Protein AF-A0A1A9VIV4-F1 (afdb_monomer_lite)

Secondary structure (DSSP, 8-state):
-GGGT---HHHHHHHHHHHHHHHHHHHHHHHHHHHHS-HHHHSS---TTTTT---HHHHHHHHH--HHHHHHHHHHTT---HHHHHHIIIIIIITTTHHHHHHHHHHHHHHHHHHHHHHHHSS-HHHHHHHTS--THHHHHHHHHHHHHHHHHHHHHT--TTS--

Organism: Glossina austeni (NCBI:txid7395)

InterPro domains:
  IPR000092 Polyprenyl synthetase-like [PF00348] (1-89)
  IPR008949 Isoprenoid synthase domain superfamily [G3DSA:1.10.600.10] (1-119)
  IPR008949 Isoprenoid synthase domain superfamily [SSF48576] (2-116)
  IPR033749 Polyprenyl synthetase, conserved site [PS00444] (22-34)
  IPR039702 Farnesyl pyrophosphate synthase-like [PTHR11525] (1-115)

Sequence (165 aa):
MHVAGLKDAEVLRQTKMIAMKIGHFFQVQDDFFGCFSKQKVNGKLGTDIQDNKCSWLAVVCVQRANDKQKVAMLECYGETEPDKVARVKVEVYKTLGLPNTYADYEQESYNMIKTIVLYWFGPNPFFNKTKNCNNNNFKIFSNTSHNFSIALDKSEKNNWSFQMI

Radius of gyration: 20.24 Å; chains: 1; bounding box: 48×27×50 Å

Structure (mmCIF, N/CA/C/O backbone):
data_AF-A0A1A9VIV4-F1
#
_entry.id   AF-A0A1A9VIV4-F1
#
loop_
_atom_site.group_PDB
_atom_site.id
_atom_site.type_symbol
_atom_site.label_atom_id
_atom_site.label_alt_id
_atom_site.label_comp_id
_atom_site.label_asym_id
_atom_site.label_entity_id
_atom_site.label_seq_id
_atom_site.pdbx_PDB_ins_code
_atom_site.Cartn_x
_atom_site.Cartn_y
_atom_site.Cartn_z
_atom_site.occupancy
_atom_site.B_iso_or_equiv
_atom_site.auth_seq_id
_atom_site.auth_comp_id
_atom_si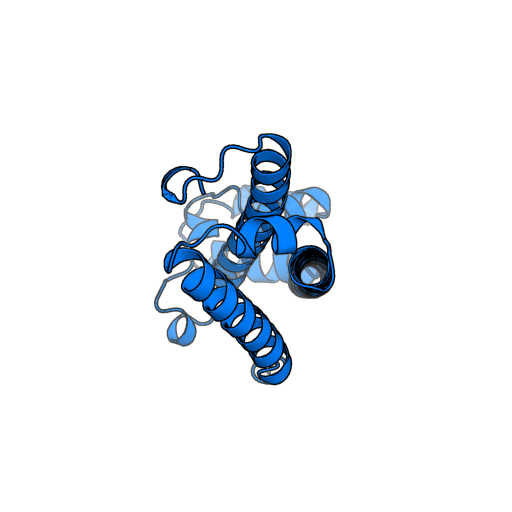te.auth_asym_id
_atom_site.auth_atom_id
_atom_site.pdbx_PDB_model_num
ATOM 1 N N . MET A 1 1 ? 14.213 6.702 -22.307 1.00 62.25 1 MET A N 1
ATOM 2 C CA . MET A 1 1 ? 14.154 5.669 -23.370 1.00 62.25 1 MET A CA 1
ATOM 3 C C . MET A 1 1 ? 14.217 6.311 -24.756 1.00 62.25 1 MET A C 1
ATOM 5 O O . MET A 1 1 ? 15.269 6.233 -25.369 1.00 62.25 1 MET A O 1
ATOM 9 N N . HIS A 1 2 ? 13.193 7.050 -25.202 1.00 71.12 2 HIS A N 1
ATOM 10 C CA . HIS A 1 2 ? 13.194 7.736 -26.511 1.00 71.12 2 HIS A CA 1
ATOM 11 C C . HIS A 1 2 ? 14.354 8.725 -26.718 1.00 71.12 2 HIS A C 1
ATOM 13 O O . HIS A 1 2 ? 15.013 8.693 -27.751 1.00 71.12 2 HIS A O 1
ATOM 19 N N . VAL A 1 3 ? 14.665 9.542 -25.705 1.00 75.50 3 VAL A N 1
ATOM 20 C CA . VAL A 1 3 ? 15.789 10.504 -25.745 1.00 75.50 3 VAL A CA 1
ATOM 21 C C . VAL A 1 3 ? 17.155 9.805 -25.851 1.00 75.50 3 VAL A C 1
ATOM 23 O O . VAL A 1 3 ? 18.113 10.383 -26.344 1.00 75.50 3 VAL A O 1
ATOM 26 N N . ALA A 1 4 ? 17.243 8.530 -25.456 1.00 75.00 4 ALA A N 1
ATOM 27 C CA . ALA A 1 4 ? 18.452 7.718 -25.600 1.00 75.00 4 ALA A CA 1
ATOM 28 C C . ALA A 1 4 ? 18.557 7.029 -26.978 1.00 75.00 4 ALA A C 1
ATOM 30 O O . ALA A 1 4 ? 19.450 6.213 -27.183 1.00 75.00 4 ALA A O 1
ATOM 31 N N . GLY A 1 5 ? 17.643 7.323 -27.913 1.00 76.00 5 GLY A N 1
ATOM 32 C CA . GLY A 1 5 ? 17.621 6.737 -29.256 1.00 76.00 5 GLY A CA 1
ATOM 33 C C . GLY A 1 5 ? 16.954 5.360 -29.351 1.00 76.00 5 GLY A C 1
ATOM 34 O O . GLY A 1 5 ? 16.921 4.782 -30.434 1.00 76.00 5 GLY A O 1
ATOM 35 N N . LEU A 1 6 ? 16.388 4.836 -28.257 1.00 73.56 6 LEU A N 1
ATOM 36 C CA . LEU A 1 6 ? 15.622 3.585 -28.274 1.00 73.56 6 LEU A CA 1
ATOM 37 C C . LEU A 1 6 ? 14.256 3.811 -28.929 1.00 73.56 6 LEU A C 1
ATOM 39 O O . LEU A 1 6 ? 13.419 4.531 -28.380 1.00 73.56 6 LEU A O 1
ATOM 43 N N . LYS A 1 7 ? 14.045 3.174 -30.085 1.00 81.50 7 LYS A N 1
ATOM 44 C CA . LYS A 1 7 ? 12.804 3.248 -30.878 1.00 81.50 7 LYS A CA 1
ATOM 45 C C . LYS A 1 7 ? 12.099 1.898 -31.057 1.00 81.50 7 LYS A C 1
ATOM 47 O O . LYS A 1 7 ? 11.033 1.854 -31.659 1.00 81.50 7 LYS A O 1
ATOM 52 N N . ASP A 1 8 ? 12.685 0.809 -30.558 1.00 83.69 8 ASP A N 1
ATOM 53 C CA . ASP A 1 8 ? 12.079 -0.522 -30.630 1.00 83.69 8 ASP A CA 1
ATOM 54 C C . ASP A 1 8 ? 10.797 -0.559 -29.780 1.00 83.69 8 ASP A C 1
ATOM 56 O O . ASP A 1 8 ? 10.829 -0.359 -28.560 1.00 83.69 8 ASP A O 1
ATOM 60 N N . ALA A 1 9 ? 9.664 -0.778 -30.448 1.00 85.62 9 ALA A N 1
ATOM 61 C CA . ALA A 1 9 ? 8.345 -0.741 -29.833 1.00 85.62 9 ALA A CA 1
ATOM 62 C C . ALA A 1 9 ? 8.150 -1.847 -28.786 1.00 85.62 9 ALA A C 1
ATOM 64 O O . ALA A 1 9 ? 7.501 -1.608 -27.767 1.00 85.62 9 ALA A O 1
ATOM 65 N N . GLU A 1 10 ? 8.736 -3.028 -28.992 1.00 81.31 10 GLU A N 1
ATOM 66 C CA . GLU A 1 10 ? 8.605 -4.141 -28.054 1.00 81.31 10 GLU A CA 1
ATOM 67 C C . GLU A 1 10 ? 9.444 -3.888 -26.801 1.00 81.31 10 GLU A C 1
ATOM 69 O O . GLU A 1 10 ? 8.956 -4.058 -25.682 1.00 81.31 10 GLU A O 1
ATOM 74 N N . VAL A 1 11 ? 10.662 -3.359 -26.959 1.00 79.69 11 VAL A N 1
ATOM 75 C CA . VAL A 1 11 ? 11.499 -2.941 -25.819 1.00 79.69 11 VAL A CA 1
ATOM 76 C C . VAL A 1 11 ? 10.806 -1.848 -25.000 1.00 79.69 11 VAL A C 1
ATOM 78 O O . VAL A 1 11 ? 10.796 -1.899 -23.766 1.00 79.69 11 VAL A O 1
ATOM 81 N N . LEU A 1 12 ? 10.184 -0.868 -25.662 1.00 82.88 12 LEU A N 1
ATOM 82 C CA . LEU A 1 12 ? 9.421 0.190 -24.994 1.00 82.88 12 LEU A CA 1
ATOM 83 C C . LEU A 1 12 ? 8.192 -0.358 -24.259 1.00 82.88 12 LEU A C 1
ATOM 85 O O . LEU A 1 12 ? 7.946 0.032 -23.115 1.00 82.88 12 LEU A O 1
ATOM 89 N N . ARG A 1 13 ? 7.443 -1.278 -24.879 1.00 85.50 13 ARG A N 1
ATOM 90 C CA . ARG A 1 13 ? 6.261 -1.910 -24.279 1.00 85.50 13 ARG A CA 1
ATOM 91 C C . ARG A 1 13 ? 6.627 -2.707 -23.029 1.00 85.50 13 ARG A C 1
ATOM 93 O O . ARG A 1 13 ? 5.995 -2.541 -21.985 1.00 85.50 13 ARG A O 1
ATOM 100 N N . GLN A 1 14 ? 7.670 -3.523 -23.117 1.00 81.94 14 GLN A N 1
ATOM 101 C CA . GLN A 1 14 ? 8.159 -4.330 -22.004 1.00 81.94 14 GLN A CA 1
ATOM 102 C C . GLN A 1 14 ? 8.691 -3.453 -20.869 1.00 81.94 14 GLN A C 1
ATOM 104 O O . GLN A 1 14 ? 8.309 -3.631 -19.715 1.00 81.94 14 GLN A O 1
ATOM 109 N N . THR A 1 15 ? 9.474 -2.421 -21.191 1.00 82.44 15 THR A N 1
ATOM 110 C CA . THR A 1 15 ? 9.971 -1.474 -20.182 1.00 82.44 15 THR A CA 1
ATOM 111 C C . THR A 1 15 ? 8.830 -0.745 -19.482 1.00 82.44 15 THR A C 1
ATOM 113 O O . THR A 1 15 ? 8.864 -0.592 -18.263 1.00 82.44 15 THR A O 1
ATOM 116 N N . LYS A 1 16 ? 7.788 -0.338 -20.220 1.00 86.94 16 LYS A N 1
ATOM 117 C CA . LYS A 1 16 ? 6.586 0.259 -19.627 1.00 86.94 16 LYS A CA 1
ATOM 118 C C . LYS A 1 16 ? 5.924 -0.705 -18.644 1.00 86.94 16 LYS A C 1
ATOM 120 O O . LYS A 1 16 ? 5.604 -0.296 -17.537 1.00 86.94 16 LYS A O 1
ATOM 125 N N . MET A 1 17 ? 5.752 -1.974 -19.009 1.00 86.56 17 MET A N 1
ATOM 126 C CA . MET A 1 17 ? 5.151 -2.978 -18.125 1.00 86.56 17 MET A CA 1
ATOM 127 C C . MET A 1 17 ? 5.936 -3.146 -16.814 1.00 86.56 17 MET A C 1
ATOM 129 O O . MET A 1 17 ? 5.337 -3.208 -15.742 1.00 86.56 17 MET A O 1
ATOM 133 N N . ILE A 1 18 ? 7.267 -3.179 -16.887 1.00 84.38 18 ILE A N 1
ATOM 134 C CA . ILE A 1 18 ? 8.139 -3.298 -15.709 1.00 84.38 18 ILE A CA 1
ATOM 135 C C . ILE A 1 18 ? 8.060 -2.034 -14.851 1.00 84.38 18 ILE A C 1
ATOM 137 O O . ILE A 1 18 ? 7.858 -2.122 -13.643 1.00 84.38 18 ILE A O 1
ATOM 141 N N . ALA A 1 19 ? 8.159 -0.859 -15.477 1.00 87.56 19 ALA A N 1
ATOM 142 C CA . ALA A 1 19 ? 8.060 0.4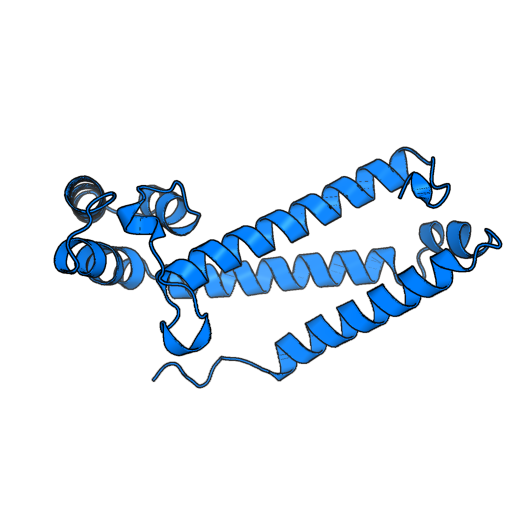22 -14.787 1.00 87.56 19 ALA A CA 1
ATOM 143 C C . ALA A 1 19 ? 6.711 0.579 -14.071 1.00 87.56 19 ALA A C 1
ATOM 145 O O . ALA A 1 19 ? 6.681 1.040 -12.937 1.00 87.56 19 ALA A O 1
ATOM 146 N N . MET A 1 20 ? 5.611 0.133 -14.687 1.00 90.50 20 MET A N 1
ATOM 147 C CA . MET A 1 20 ? 4.289 0.129 -14.053 1.00 90.50 20 MET A CA 1
ATOM 148 C C . MET A 1 20 ? 4.242 -0.778 -12.819 1.00 90.50 20 MET A C 1
ATOM 150 O O . MET A 1 20 ? 3.664 -0.391 -11.809 1.00 90.50 20 MET A O 1
ATOM 154 N N . LYS A 1 21 ? 4.868 -1.962 -12.865 1.00 88.19 21 LYS A N 1
ATOM 155 C CA . LYS A 1 21 ? 4.935 -2.878 -11.712 1.00 88.19 21 LYS A CA 1
ATOM 156 C C . LYS A 1 21 ? 5.748 -2.288 -10.560 1.00 88.19 21 LYS A C 1
ATOM 158 O O . LYS A 1 21 ? 5.296 -2.335 -9.421 1.00 88.19 21 LYS A O 1
ATOM 163 N N . ILE A 1 22 ? 6.905 -1.698 -10.864 1.00 88.38 22 ILE A N 1
ATOM 164 C CA . ILE A 1 22 ? 7.746 -1.018 -9.867 1.00 88.38 22 ILE A CA 1
ATOM 165 C C . ILE A 1 22 ? 7.008 0.189 -9.280 1.00 88.38 22 ILE A C 1
ATOM 167 O O . ILE A 1 22 ? 6.988 0.355 -8.067 1.00 88.38 22 ILE A O 1
ATOM 171 N N . GLY A 1 23 ? 6.367 1.003 -10.123 1.00 91.31 23 GLY A N 1
ATOM 172 C CA . GLY A 1 23 ? 5.598 2.167 -9.682 1.00 91.31 23 GLY A CA 1
ATOM 173 C C . GLY A 1 23 ? 4.418 1.787 -8.789 1.00 91.31 23 GLY A C 1
ATOM 174 O O . GLY A 1 23 ? 4.200 2.424 -7.766 1.00 91.31 23 GLY A O 1
ATOM 175 N N . HIS A 1 24 ? 3.701 0.712 -9.127 1.00 92.56 24 HIS A N 1
ATOM 176 C CA . HIS A 1 24 ? 2.631 0.192 -8.279 1.00 92.56 24 HIS A CA 1
ATOM 177 C C . HIS A 1 24 ? 3.163 -0.291 -6.928 1.00 92.56 24 HIS A C 1
ATOM 179 O O . HIS A 1 24 ? 2.620 0.083 -5.896 1.00 92.56 24 HIS A O 1
ATOM 185 N N . PHE A 1 25 ? 4.246 -1.075 -6.921 1.00 92.06 25 PHE A N 1
ATOM 186 C CA . PHE A 1 25 ? 4.881 -1.511 -5.679 1.00 92.06 25 PHE A CA 1
ATOM 187 C C . PHE A 1 25 ? 5.290 -0.315 -4.807 1.00 92.06 25 PHE A C 1
ATOM 189 O O . PHE A 1 25 ? 4.921 -0.272 -3.640 1.00 92.06 25 PHE A O 1
ATOM 196 N N . PHE A 1 26 ? 5.938 0.695 -5.392 1.00 89.31 26 PHE A N 1
ATOM 197 C CA . PHE A 1 26 ? 6.334 1.913 -4.684 1.00 89.31 26 PHE A CA 1
ATOM 198 C C . PHE A 1 26 ? 5.142 2.666 -4.073 1.00 89.31 26 PHE A C 1
ATOM 200 O O . PHE A 1 2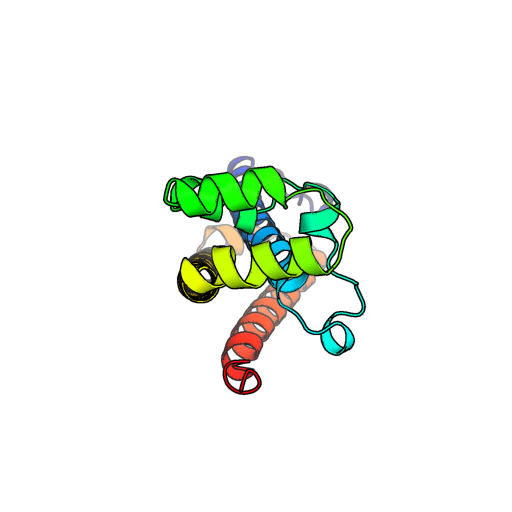6 ? 5.223 3.094 -2.926 1.00 89.31 26 PHE A O 1
ATOM 207 N N . GLN A 1 27 ? 4.022 2.785 -4.796 1.00 91.06 27 GLN A N 1
ATOM 208 C CA . GLN A 1 27 ? 2.816 3.425 -4.259 1.00 91.06 27 GLN A CA 1
ATOM 209 C C . GLN A 1 27 ? 2.232 2.641 -3.077 1.00 91.06 27 GLN A C 1
ATOM 211 O O . GLN A 1 27 ? 1.840 3.240 -2.083 1.00 91.06 27 GLN A O 1
ATOM 216 N N . VAL A 1 28 ? 2.221 1.305 -3.147 1.00 92.19 28 VAL A N 1
ATOM 217 C CA . VAL A 1 28 ? 1.769 0.467 -2.024 1.00 92.19 28 VAL A CA 1
ATOM 218 C C . VAL A 1 28 ? 2.666 0.645 -0.795 1.00 92.19 28 VAL A C 1
ATOM 220 O O . VAL A 1 28 ? 2.155 0.708 0.323 1.00 92.19 28 VAL A O 1
ATOM 223 N N . GLN A 1 29 ? 3.986 0.765 -0.983 1.00 88.69 29 GLN A N 1
ATOM 224 C CA . GLN A 1 29 ? 4.906 1.074 0.116 1.00 88.69 29 GLN A CA 1
ATOM 225 C C . GLN A 1 29 ? 4.629 2.465 0.716 1.00 88.69 29 GLN A C 1
ATOM 227 O O . GLN A 1 29 ? 4.579 2.587 1.939 1.00 88.69 29 GLN A O 1
ATOM 232 N N . ASP A 1 30 ? 4.417 3.499 -0.111 1.00 88.25 30 ASP A N 1
ATOM 233 C CA . ASP A 1 30 ? 4.083 4.857 0.361 1.00 88.25 30 ASP A CA 1
ATOM 234 C C . ASP A 1 30 ? 2.785 4.863 1.180 1.00 88.25 30 ASP A C 1
ATOM 236 O O . ASP A 1 30 ? 2.768 5.400 2.285 1.00 88.25 30 ASP A O 1
ATOM 240 N N . ASP A 1 31 ? 1.740 4.179 0.706 1.00 89.81 31 ASP A N 1
ATOM 241 C CA . ASP A 1 31 ? 0.462 4.050 1.413 1.00 89.81 31 ASP A CA 1
ATOM 242 C C . ASP A 1 31 ? 0.622 3.317 2.762 1.00 89.81 31 ASP A C 1
ATOM 244 O O . ASP A 1 31 ? 0.058 3.715 3.788 1.00 89.81 31 ASP A O 1
ATOM 248 N N . PHE A 1 32 ? 1.407 2.232 2.789 1.00 89.69 32 PHE A N 1
ATOM 249 C CA . PHE A 1 32 ? 1.645 1.463 4.010 1.00 89.69 32 PHE A CA 1
ATOM 250 C C . PHE A 1 32 ? 2.431 2.273 5.043 1.00 89.69 32 PHE A C 1
ATOM 252 O O . PHE A 1 32 ? 2.013 2.408 6.200 1.00 89.69 32 PHE A O 1
ATOM 259 N N . PHE A 1 33 ? 3.557 2.850 4.629 1.00 85.62 33 PHE A N 1
ATOM 260 C CA . PHE A 1 33 ? 4.406 3.640 5.508 1.00 85.62 33 PHE A CA 1
ATOM 261 C C . PHE A 1 33 ? 3.753 4.963 5.911 1.00 85.62 33 PHE A C 1
ATOM 263 O O . PHE A 1 33 ? 3.936 5.405 7.045 1.00 85.62 33 PHE A O 1
ATOM 270 N N . GLY A 1 34 ? 2.935 5.560 5.044 1.00 81.62 34 GLY A N 1
ATOM 271 C CA . GLY A 1 34 ? 2.081 6.693 5.382 1.00 81.62 34 GLY A CA 1
ATOM 272 C C . GLY A 1 34 ? 1.197 6.377 6.586 1.00 81.62 34 GLY A C 1
ATOM 273 O O . GLY A 1 34 ? 1.114 7.161 7.526 1.00 81.62 34 GLY A O 1
ATOM 274 N N . CYS A 1 35 ? 0.615 5.182 6.650 1.00 84.25 35 CYS A N 1
ATOM 275 C CA . CYS A 1 35 ? -0.253 4.807 7.761 1.00 84.25 35 CYS A CA 1
ATOM 276 C C . CYS A 1 35 ? 0.498 4.334 9.025 1.00 84.25 35 CYS A C 1
ATOM 278 O O . CYS A 1 35 ? 0.089 4.685 10.142 1.00 84.25 35 CYS A O 1
ATOM 280 N N . PHE A 1 36 ? 1.562 3.536 8.875 1.00 81.19 36 PHE A N 1
ATOM 281 C CA . PHE A 1 36 ? 2.184 2.782 9.977 1.00 81.19 36 PHE A CA 1
ATOM 282 C C . PHE A 1 36 ? 3.545 3.298 10.462 1.00 81.19 36 PHE A C 1
ATOM 284 O O . PHE A 1 36 ? 3.970 2.912 11.556 1.00 81.19 36 PHE A O 1
ATOM 291 N N . SER A 1 37 ? 4.231 4.173 9.722 1.00 74.38 37 SER A N 1
ATOM 292 C CA . SER A 1 37 ? 5.534 4.687 10.158 1.00 74.38 37 SER A CA 1
ATOM 293 C C . SER A 1 37 ? 5.404 5.697 11.299 1.00 74.38 37 SER A C 1
ATOM 295 O O . SER A 1 37 ? 4.523 6.558 11.322 1.00 74.38 37 SER A O 1
ATOM 297 N N . LYS A 1 38 ? 6.337 5.635 12.257 1.00 64.00 38 LYS A N 1
ATOM 298 C CA . LYS A 1 38 ? 6.476 6.663 13.298 1.00 64.00 38 LYS A CA 1
ATOM 299 C C . LYS A 1 38 ? 6.907 7.977 12.628 1.00 64.00 38 LYS A C 1
ATOM 301 O O . LYS A 1 38 ? 7.858 7.974 11.849 1.00 64.00 38 LYS A O 1
ATOM 306 N N . GLN A 1 39 ? 6.270 9.101 12.979 1.00 56.00 39 GLN A N 1
ATOM 307 C CA . GLN A 1 39 ? 6.557 10.440 12.415 1.00 56.00 39 GLN A CA 1
ATOM 308 C C . GLN A 1 39 ? 8.061 10.785 12.374 1.00 56.00 39 GLN A C 1
ATOM 310 O O . GLN A 1 39 ? 8.518 11.441 11.443 1.00 56.00 39 GLN A O 1
ATOM 315 N N . LYS A 1 40 ? 8.844 10.303 13.351 1.00 51.19 40 LYS A N 1
ATOM 316 C CA . LYS A 1 40 ? 10.299 10.521 13.427 1.00 51.19 40 LYS A CA 1
ATOM 317 C C . LYS A 1 40 ? 11.109 9.897 12.283 1.00 51.19 40 LYS A C 1
ATOM 319 O O . LYS A 1 40 ? 12.215 10.361 12.045 1.00 51.19 40 LYS A O 1
ATOM 324 N N . VAL A 1 41 ? 10.605 8.854 11.621 1.00 54.59 41 VAL A N 1
ATOM 325 C CA . VAL A 1 41 ? 11.361 8.101 10.602 1.00 54.59 41 VAL A CA 1
ATOM 326 C C . VAL A 1 41 ? 11.074 8.617 9.190 1.00 54.59 41 VAL A C 1
ATOM 328 O O . VAL A 1 41 ? 11.993 8.710 8.386 1.00 54.59 41 VAL A O 1
ATOM 331 N N . ASN A 1 42 ? 9.833 9.028 8.906 1.00 51.62 42 ASN A N 1
ATOM 332 C CA . ASN A 1 42 ? 9.412 9.389 7.545 1.00 51.62 42 ASN A CA 1
ATOM 333 C C . ASN A 1 42 ? 9.289 10.895 7.275 1.00 51.62 42 ASN A C 1
ATOM 335 O O . ASN A 1 42 ? 9.048 11.275 6.133 1.00 51.62 42 ASN A O 1
ATOM 339 N N . GLY A 1 43 ? 9.392 11.765 8.288 1.00 53.94 43 GLY A N 1
ATOM 340 C CA . GLY A 1 43 ? 9.302 13.227 8.119 1.00 53.94 43 GLY A CA 1
ATOM 341 C C . GLY A 1 43 ? 7.947 13.760 7.617 1.00 53.94 43 GLY A C 1
ATOM 342 O O . GLY A 1 43 ? 7.752 14.970 7.557 1.00 53.94 43 GLY A O 1
ATOM 343 N N . LYS A 1 44 ? 6.999 12.874 7.289 1.00 60.69 44 LYS A N 1
ATOM 344 C CA . LYS A 1 44 ? 5.647 13.165 6.811 1.00 60.69 44 LYS A CA 1
ATOM 345 C C . LYS A 1 44 ? 4.638 12.635 7.825 1.00 60.69 44 LYS A C 1
ATOM 347 O O . LYS A 1 44 ? 4.727 11.486 8.260 1.00 60.69 44 LYS A O 1
ATOM 352 N N . LEU A 1 45 ? 3.676 13.476 8.199 1.00 66.56 45 LEU A N 1
ATOM 353 C CA . LEU A 1 45 ? 2.499 13.020 8.924 1.00 66.56 45 LEU A CA 1
ATOM 354 C C . LEU A 1 45 ? 1.622 12.225 7.955 1.00 66.56 45 LEU A C 1
ATOM 356 O O . LEU A 1 45 ? 1.191 12.758 6.937 1.00 66.56 45 LEU A O 1
ATOM 360 N N . GLY A 1 46 ? 1.373 10.958 8.264 1.00 71.62 46 GLY A N 1
ATOM 361 C CA . GLY A 1 46 ? 0.407 10.146 7.538 1.00 71.62 46 GLY A CA 1
ATOM 362 C C . GLY A 1 46 ? -1.008 10.679 7.681 1.00 71.62 46 GLY A C 1
ATOM 363 O O . GLY A 1 46 ? -1.574 10.579 8.772 1.00 71.62 46 GLY A O 1
ATOM 364 N N . THR A 1 47 ? -1.566 11.222 6.601 1.00 82.94 47 THR A N 1
ATOM 365 C CA . THR A 1 47 ? -2.927 11.783 6.565 1.00 82.94 47 THR A CA 1
ATOM 366 C C . THR A 1 47 ? -3.895 10.964 5.719 1.00 82.94 47 THR A C 1
ATOM 368 O O . THR A 1 47 ? -5.032 11.371 5.547 1.00 82.94 47 THR A O 1
ATOM 371 N N . ASP A 1 48 ? -3.496 9.801 5.197 1.00 85.38 48 ASP A N 1
ATOM 372 C CA . ASP A 1 48 ? -4.285 9.090 4.178 1.00 85.38 48 ASP A CA 1
ATOM 373 C C . ASP A 1 48 ? -5.682 8.660 4.654 1.00 85.38 48 ASP A C 1
ATOM 375 O O . ASP A 1 48 ? -6.607 8.604 3.847 1.00 85.38 48 ASP A O 1
ATOM 379 N N . ILE A 1 49 ? -5.846 8.396 5.956 1.00 87.12 49 ILE A N 1
ATOM 380 C CA . ILE A 1 49 ? -7.151 8.088 6.560 1.00 87.12 49 ILE A CA 1
ATOM 381 C C . ILE A 1 49 ? -8.009 9.353 6.622 1.00 87.12 49 ILE A C 1
ATOM 383 O O . ILE A 1 49 ? -9.160 9.324 6.206 1.00 87.12 49 ILE A O 1
ATOM 387 N N . GLN A 1 50 ? -7.443 10.455 7.106 1.00 90.62 50 GLN A N 1
ATOM 388 C CA . GLN A 1 50 ? -8.124 11.743 7.253 1.00 90.62 50 GLN A CA 1
ATOM 389 C C . GLN A 1 50 ? -8.490 12.356 5.898 1.00 90.62 50 GLN A C 1
ATOM 391 O O . GLN A 1 50 ? -9.550 12.946 5.740 1.00 90.62 50 GLN A O 1
ATOM 396 N N . ASP A 1 51 ? -7.632 12.161 4.900 1.00 90.19 51 ASP A N 1
ATOM 397 C CA . ASP A 1 51 ? -7.814 12.640 3.531 1.00 90.19 51 ASP A CA 1
ATOM 398 C C . ASP A 1 51 ? -8.821 11.785 2.736 1.00 90.19 51 ASP A C 1
ATOM 400 O O . ASP A 1 51 ? -9.038 12.042 1.551 1.00 90.19 51 ASP A O 1
ATOM 404 N N . ASN A 1 52 ? -9.397 10.741 3.350 1.00 90.62 52 ASN A N 1
ATOM 405 C CA . ASN A 1 52 ? -10.289 9.778 2.702 1.00 90.62 52 ASN A CA 1
ATOM 406 C C . ASN A 1 52 ? -9.688 9.196 1.406 1.00 90.62 52 ASN A C 1
ATOM 408 O O . ASN A 1 52 ? -10.358 9.070 0.375 1.00 90.62 52 ASN A O 1
ATOM 412 N N . LYS A 1 53 ? -8.386 8.890 1.413 1.00 91.69 53 LYS A N 1
ATOM 413 C CA . LYS A 1 53 ? -7.718 8.410 0.201 1.00 91.69 53 LYS A CA 1
ATOM 414 C C . LYS A 1 53 ? -8.129 6.985 -0.114 1.00 91.69 53 LYS A C 1
ATOM 416 O O . LYS A 1 53 ? -8.201 6.123 0.758 1.00 91.69 53 LYS A O 1
ATOM 421 N N . CYS A 1 54 ? -8.252 6.696 -1.405 1.00 92.62 54 CYS A N 1
ATOM 422 C CA . CYS A 1 54 ? -8.329 5.328 -1.908 1.00 92.62 54 CYS A CA 1
ATOM 423 C C . CYS A 1 54 ? -6.936 4.670 -1.866 1.00 92.62 54 CYS A C 1
ATOM 425 O O . CYS A 1 54 ? -6.338 4.372 -2.897 1.00 92.62 54 CYS A O 1
ATOM 427 N N . SER A 1 55 ? -6.389 4.526 -0.658 1.00 93.56 55 SER A N 1
ATOM 428 C CA . SER A 1 55 ? -5.095 3.889 -0.419 1.00 93.56 55 SER A CA 1
ATOM 429 C C . SER A 1 55 ? -5.208 2.372 -0.537 1.00 93.56 55 SER A C 1
ATOM 431 O O . SER A 1 55 ? -6.277 1.788 -0.327 1.00 93.56 55 SER A O 1
ATOM 433 N N . TRP A 1 56 ? -4.086 1.708 -0.806 1.00 94.81 56 TRP A N 1
ATOM 434 C CA . TRP A 1 56 ? -4.002 0.250 -0.848 1.00 94.81 56 TRP A CA 1
ATOM 435 C C . TRP A 1 56 ? -4.556 -0.393 0.431 1.00 94.81 56 TRP A C 1
ATOM 437 O O . TRP A 1 56 ? -5.316 -1.358 0.360 1.00 94.81 56 TRP A O 1
ATOM 447 N N . LEU A 1 57 ? -4.267 0.190 1.600 1.00 92.62 57 LEU A N 1
ATOM 448 C CA . LEU A 1 57 ? -4.790 -0.282 2.885 1.00 92.62 57 LEU A CA 1
ATOM 449 C C . LEU A 1 57 ? -6.320 -0.233 2.958 1.00 92.62 57 LEU A C 1
ATOM 451 O O . LEU A 1 57 ? -6.931 -1.189 3.433 1.00 92.62 57 LEU A O 1
ATOM 455 N N . ALA A 1 58 ? -6.941 0.839 2.459 1.00 93.19 58 ALA A N 1
ATOM 456 C CA . ALA A 1 58 ? -8.396 0.971 2.443 1.00 93.19 58 ALA A CA 1
ATOM 457 C C . ALA A 1 58 ? -9.043 -0.057 1.507 1.00 93.19 58 ALA A C 1
ATOM 459 O O . ALA A 1 58 ? -10.008 -0.724 1.884 1.00 93.19 58 ALA A O 1
ATOM 460 N N . VAL A 1 59 ? -8.473 -0.245 0.314 1.00 94.50 59 VAL A N 1
ATOM 461 C CA . VAL A 1 59 ? -8.970 -1.222 -0.667 1.00 94.50 59 VAL A CA 1
ATOM 462 C C . VAL A 1 59 ? -8.873 -2.647 -0.118 1.00 94.50 59 VAL A C 1
ATOM 464 O O . VAL A 1 59 ? -9.863 -3.381 -0.125 1.00 94.50 59 VAL A O 1
ATOM 467 N N . VAL A 1 60 ? -7.708 -3.035 0.406 1.00 93.94 60 VAL A N 1
ATOM 468 C CA . VAL A 1 60 ? -7.490 -4.379 0.965 1.00 93.94 60 VAL A CA 1
ATOM 469 C C . VAL A 1 60 ? -8.347 -4.609 2.208 1.00 93.94 60 VAL A C 1
ATOM 471 O O . VAL A 1 60 ? -8.876 -5.705 2.401 1.00 93.94 60 VAL A O 1
ATOM 474 N N . CYS A 1 61 ? -8.537 -3.574 3.027 1.00 93.12 61 CYS A N 1
ATOM 475 C CA . CYS A 1 61 ? -9.461 -3.613 4.147 1.00 93.12 61 CYS A CA 1
ATOM 476 C C . CYS A 1 61 ? -10.881 -3.953 3.683 1.00 93.12 61 CYS A C 1
ATOM 478 O O . CYS A 1 61 ? -11.446 -4.939 4.143 1.00 93.12 61 CYS A O 1
ATOM 480 N N . VAL A 1 62 ? -11.458 -3.187 2.751 1.00 91.12 62 VAL A N 1
ATOM 481 C CA . VAL A 1 62 ? -12.845 -3.394 2.291 1.00 91.12 62 VAL A CA 1
ATOM 482 C C . VAL A 1 62 ? -13.050 -4.786 1.684 1.00 91.12 62 VAL A C 1
ATOM 484 O O . VAL A 1 62 ? -14.106 -5.388 1.881 1.00 91.12 62 VAL A O 1
ATOM 487 N N . GLN A 1 63 ? -12.037 -5.328 1.005 1.00 93.12 63 GLN A N 1
ATOM 488 C CA . GLN A 1 63 ? -12.078 -6.676 0.427 1.00 93.12 63 GLN A CA 1
ATOM 489 C C . GLN A 1 63 ? -12.150 -7.798 1.474 1.00 93.12 63 GLN A C 1
ATOM 491 O O . GLN A 1 63 ? -12.641 -8.881 1.163 1.00 93.12 63 GLN A O 1
ATOM 496 N N . ARG A 1 64 ? -11.650 -7.570 2.694 1.00 92.44 64 ARG A N 1
ATOM 497 C CA . ARG A 1 64 ? -11.478 -8.614 3.724 1.00 92.44 64 ARG A CA 1
ATOM 498 C C . ARG A 1 64 ? -12.261 -8.370 5.006 1.00 92.44 64 ARG A C 1
ATOM 500 O O . ARG A 1 64 ? -12.411 -9.284 5.811 1.00 92.44 64 ARG A O 1
ATOM 507 N N . ALA A 1 65 ? -12.739 -7.148 5.199 1.00 92.88 65 ALA A N 1
ATOM 508 C CA . ALA A 1 65 ? -13.476 -6.733 6.374 1.00 92.88 65 ALA A CA 1
ATOM 509 C C . ALA A 1 65 ? -14.785 -7.515 6.521 1.00 92.88 65 ALA A C 1
ATOM 511 O O . ALA A 1 65 ? -15.550 -7.684 5.566 1.00 92.88 65 ALA A O 1
ATOM 512 N N . ASN A 1 66 ? -15.073 -7.926 7.752 1.00 93.31 66 ASN A N 1
ATOM 513 C CA . ASN A 1 66 ? -16.417 -8.340 8.140 1.00 93.31 66 ASN A CA 1
ATOM 514 C C . ASN A 1 66 ? -17.341 -7.116 8.294 1.00 93.31 66 ASN A C 1
ATOM 516 O O . ASN A 1 66 ? -16.892 -5.969 8.265 1.00 93.31 66 ASN A O 1
ATOM 520 N N . ASP A 1 67 ? -18.639 -7.346 8.488 1.00 93.50 67 ASP A N 1
ATOM 521 C CA . ASP A 1 67 ? -19.625 -6.258 8.524 1.00 93.50 67 ASP A CA 1
ATOM 522 C C . ASP A 1 67 ? -19.374 -5.255 9.660 1.00 93.50 67 ASP A C 1
ATOM 524 O O . ASP A 1 67 ? -19.523 -4.052 9.459 1.00 93.50 67 ASP A O 1
ATOM 528 N N . LYS A 1 68 ? -18.889 -5.712 10.825 1.00 91.31 68 LYS A N 1
ATOM 529 C CA . LYS A 1 68 ? -18.540 -4.818 11.944 1.00 91.31 68 LYS A CA 1
ATOM 530 C C . LYS A 1 68 ? -17.368 -3.899 11.592 1.00 91.31 68 LYS A C 1
ATOM 532 O O . LYS A 1 68 ? -17.405 -2.709 11.885 1.00 91.31 68 LYS A O 1
ATOM 537 N N . GLN A 1 69 ? -16.342 -4.440 10.939 1.00 91.50 69 GLN A N 1
ATOM 538 C CA . GLN A 1 69 ? -15.179 -3.675 10.483 1.00 91.50 69 GLN A CA 1
ATOM 539 C C . GLN A 1 69 ? -15.543 -2.701 9.356 1.00 91.50 69 GLN A C 1
ATOM 541 O O . GLN A 1 69 ? -15.027 -1.587 9.329 1.00 91.50 69 GLN A O 1
ATOM 546 N N . LYS A 1 70 ? -16.462 -3.078 8.457 1.00 92.19 70 LYS A N 1
ATOM 547 C CA . LYS A 1 70 ? -16.980 -2.174 7.417 1.00 92.19 70 LYS A CA 1
ATOM 548 C C . LYS A 1 70 ? -17.726 -0.988 8.020 1.00 92.19 70 LYS A C 1
ATOM 550 O O . LYS A 1 70 ? -17.504 0.134 7.579 1.00 92.19 70 LYS A O 1
ATOM 555 N N . VAL A 1 71 ? -18.553 -1.216 9.042 1.00 92.75 71 VAL A N 1
ATOM 556 C CA . VAL A 1 71 ? -19.225 -0.130 9.775 1.00 92.75 71 VAL A CA 1
ATOM 557 C C . VAL A 1 71 ? -18.197 0.793 10.429 1.00 92.75 71 VAL A C 1
ATOM 559 O O . VAL A 1 71 ? -18.266 2.000 10.232 1.00 92.75 71 VAL A O 1
ATOM 562 N N . ALA A 1 72 ? -17.186 0.241 11.108 1.00 91.00 72 ALA A N 1
ATOM 563 C CA . ALA A 1 72 ? -16.122 1.051 11.702 1.00 91.00 72 ALA A CA 1
ATOM 564 C C . ALA A 1 72 ? -15.362 1.890 10.656 1.00 91.00 72 ALA A C 1
ATOM 566 O O . ALA A 1 72 ? -15.049 3.049 10.918 1.00 91.00 72 ALA A O 1
ATOM 567 N N . MET A 1 73 ? -15.105 1.343 9.461 1.00 92.06 73 MET A N 1
ATOM 568 C CA . MET A 1 73 ? -14.527 2.117 8.357 1.00 92.06 73 MET A CA 1
ATOM 569 C C . MET A 1 73 ? -15.456 3.234 7.885 1.00 92.06 73 MET A C 1
ATOM 571 O O . MET A 1 73 ? -14.995 4.352 7.713 1.00 92.06 73 MET A O 1
ATOM 575 N N . LEU A 1 74 ? -16.751 2.974 7.709 1.00 92.06 74 LEU A N 1
ATOM 576 C CA . LEU A 1 74 ? -17.708 4.001 7.278 1.00 92.06 74 LEU A CA 1
ATOM 577 C C . LEU A 1 74 ? -17.856 5.140 8.296 1.00 92.06 74 LEU A C 1
ATOM 579 O O . LEU A 1 74 ? -18.028 6.285 7.900 1.00 92.06 74 LEU A O 1
ATOM 583 N N . GLU A 1 75 ? -17.785 4.834 9.592 1.00 92.94 75 GLU A N 1
ATOM 584 C CA . GLU A 1 75 ? -17.920 5.826 10.668 1.00 92.94 75 GLU A CA 1
ATOM 585 C C . GLU A 1 75 ? -16.661 6.674 10.889 1.00 92.94 75 GLU A C 1
ATOM 587 O O . GLU A 1 75 ? -16.751 7.774 11.433 1.00 92.94 75 GLU A O 1
ATOM 592 N N . CYS A 1 76 ? -15.480 6.133 10.571 1.00 92.31 76 CYS A N 1
ATOM 593 C CA . CYS A 1 76 ? -14.206 6.698 11.028 1.00 92.31 76 CYS A CA 1
ATOM 594 C C . CYS A 1 76 ? -13.242 7.083 9.899 1.00 92.31 76 CYS A C 1
ATOM 596 O O . CYS A 1 76 ? -12.270 7.793 10.155 1.00 92.31 76 CYS A O 1
ATOM 598 N N . TYR A 1 77 ? -13.442 6.589 8.677 1.00 92.50 77 TYR A N 1
ATOM 599 C CA . TYR A 1 77 ? -12.562 6.883 7.547 1.00 92.50 77 TYR A CA 1
ATOM 600 C C . TYR A 1 77 ? -12.928 8.228 6.906 1.00 92.50 77 TYR A C 1
ATOM 602 O O . TYR A 1 77 ? -14.100 8.498 6.672 1.00 92.50 77 TYR A O 1
ATOM 610 N N . GLY A 1 78 ? -11.933 9.068 6.610 1.00 92.50 78 GLY A N 1
ATOM 611 C CA . GLY A 1 78 ? -12.136 10.451 6.150 1.00 92.50 78 GLY A CA 1
ATOM 612 C C . GLY A 1 78 ? -12.327 11.474 7.271 1.00 92.50 78 GLY A C 1
ATOM 613 O O . GLY A 1 78 ? -12.560 12.649 7.005 1.00 92.50 78 GLY A O 1
ATOM 614 N N . GLU A 1 79 ? -12.217 11.037 8.521 1.00 93.44 79 GLU A N 1
ATOM 615 C CA . GLU A 1 79 ? -12.416 11.876 9.696 1.00 93.44 79 GLU A CA 1
ATOM 616 C C . GLU A 1 79 ? -11.065 12.353 10.244 1.00 93.4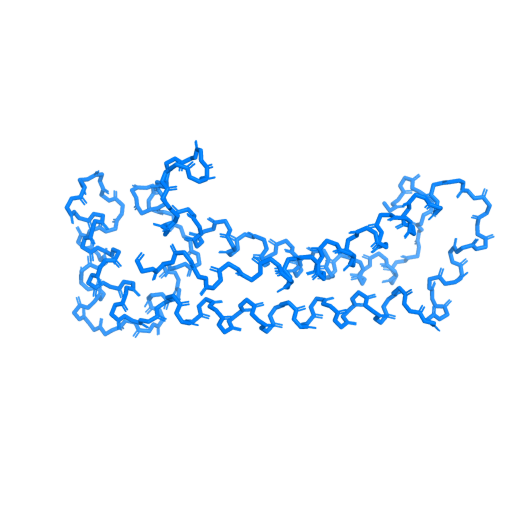4 79 GLU A C 1
ATOM 618 O O . GLU A 1 79 ? -10.052 11.651 10.170 1.00 93.44 79 GLU A O 1
ATOM 623 N N . THR A 1 80 ? -11.033 13.564 10.795 1.00 89.88 80 THR A N 1
ATOM 624 C CA . THR A 1 80 ? -9.781 14.222 11.217 1.00 89.88 80 THR A CA 1
ATOM 625 C C . THR A 1 80 ? -9.409 13.934 12.670 1.00 89.88 80 THR A C 1
ATOM 627 O O . THR A 1 80 ? -8.267 14.143 13.085 1.00 89.88 80 THR A O 1
ATOM 630 N N . GLU A 1 81 ? -10.369 13.436 13.443 1.00 92.12 81 GLU A N 1
ATOM 631 C CA . GLU A 1 81 ? -10.268 13.207 14.870 1.00 92.12 81 GLU A CA 1
ATOM 632 C C . GLU A 1 81 ? -9.288 12.060 15.161 1.00 92.12 81 GLU A C 1
ATOM 634 O O . GLU A 1 81 ? -9.467 10.946 14.651 1.00 92.12 81 GLU A O 1
ATOM 639 N N . PRO A 1 82 ? -8.270 12.282 16.015 1.00 87.75 82 PRO A N 1
ATOM 640 C CA . PRO A 1 82 ? -7.236 11.286 16.289 1.00 87.75 82 PRO A CA 1
ATOM 641 C C . PRO A 1 82 ? -7.778 9.934 16.762 1.00 87.75 82 PRO A C 1
ATOM 643 O O . PRO A 1 82 ? -7.225 8.899 16.394 1.00 87.75 82 PRO A O 1
ATOM 646 N N . ASP A 1 83 ? -8.874 9.933 17.524 1.00 90.94 83 ASP A N 1
ATOM 647 C CA . ASP A 1 83 ? -9.490 8.715 18.053 1.00 90.94 83 ASP A CA 1
ATOM 648 C C . ASP A 1 83 ? -10.127 7.865 16.945 1.00 90.94 83 ASP A C 1
ATOM 650 O O . ASP A 1 83 ? -9.966 6.644 16.933 1.00 90.94 83 ASP A O 1
ATOM 654 N N . LYS A 1 84 ? -10.776 8.497 15.957 1.00 91.38 84 LYS A N 1
ATOM 655 C CA . LYS A 1 84 ? -11.348 7.811 14.787 1.00 91.38 84 LYS A CA 1
ATOM 656 C C . LYS A 1 84 ? -10.246 7.228 13.901 1.00 91.38 84 LYS A C 1
ATOM 658 O O . LYS A 1 84 ? -10.313 6.065 13.499 1.00 91.38 84 LYS A O 1
ATOM 663 N N . VAL A 1 85 ? -9.173 7.990 13.684 1.00 89.56 85 VAL A N 1
ATOM 664 C CA . VAL A 1 85 ? -7.983 7.518 12.958 1.00 89.56 85 VAL A CA 1
ATOM 665 C C . VAL A 1 85 ? -7.334 6.336 13.683 1.00 89.56 85 VAL A C 1
ATOM 667 O O . VAL A 1 85 ? -6.980 5.335 13.056 1.00 89.56 85 VAL A O 1
ATOM 670 N N . ALA A 1 86 ? -7.186 6.420 15.008 1.00 89.19 86 ALA A N 1
ATOM 671 C CA . ALA A 1 86 ? -6.640 5.340 15.821 1.00 89.19 86 ALA A CA 1
ATOM 672 C C . ALA A 1 86 ? -7.530 4.091 15.769 1.00 89.19 86 ALA A C 1
ATOM 674 O O . ALA A 1 86 ? -7.004 2.986 15.624 1.00 89.19 86 ALA A O 1
ATOM 675 N N . ARG A 1 87 ? -8.857 4.262 15.801 1.00 90.69 87 ARG A N 1
ATOM 676 C CA . ARG A 1 87 ? -9.833 3.175 15.674 1.00 90.69 87 ARG A CA 1
ATOM 677 C C . ARG A 1 87 ? -9.675 2.429 14.351 1.00 90.69 87 ARG A C 1
ATOM 679 O O . ARG A 1 87 ? -9.530 1.212 14.367 1.00 90.69 87 ARG A O 1
ATOM 686 N N . VAL A 1 88 ? -9.568 3.133 13.221 1.00 90.75 88 VAL A N 1
ATOM 687 C CA . VAL A 1 88 ? -9.276 2.508 11.914 1.00 90.75 88 VAL A CA 1
ATOM 688 C C . VAL A 1 88 ? -7.955 1.732 11.954 1.00 90.75 88 VAL A C 1
ATOM 690 O O . VAL A 1 88 ? -7.900 0.556 11.585 1.00 90.75 88 VAL A O 1
ATOM 693 N N . LYS A 1 89 ? -6.877 2.352 12.448 1.00 87.38 89 LYS A N 1
ATOM 694 C CA . LYS A 1 89 ? -5.551 1.713 12.480 1.00 87.38 89 LYS A CA 1
ATOM 695 C C . LYS A 1 89 ? -5.516 0.470 13.370 1.00 87.38 89 LYS A C 1
ATOM 697 O O . LYS A 1 89 ? -4.884 -0.521 13.010 1.00 87.38 89 LYS A O 1
ATOM 702 N N . VAL A 1 90 ? -6.145 0.521 14.542 1.00 85.38 90 VAL A N 1
ATOM 703 C CA . VAL A 1 90 ? -6.073 -0.540 15.554 1.00 85.38 90 VAL A CA 1
ATOM 704 C C . VAL A 1 90 ? -7.174 -1.575 15.357 1.00 85.38 90 VAL A C 1
ATOM 706 O O . VAL A 1 90 ? -6.864 -2.752 15.200 1.00 85.38 90 VAL A O 1
ATOM 709 N N . GLU A 1 91 ? -8.440 -1.166 15.337 1.00 83.06 91 GLU A N 1
ATOM 710 C CA . GLU A 1 91 ? -9.577 -2.093 15.304 1.00 83.06 91 GLU A CA 1
ATOM 711 C C . GLU A 1 91 ? -9.815 -2.696 13.928 1.00 83.06 91 GLU A C 1
ATOM 713 O O . GLU A 1 91 ? -10.363 -3.793 13.850 1.00 83.06 91 GLU A O 1
ATOM 718 N N . VAL A 1 92 ? -9.403 -2.023 12.852 1.00 89.38 92 VAL A N 1
ATOM 719 C CA . VAL A 1 92 ? -9.629 -2.516 11.493 1.00 89.38 92 VAL A CA 1
ATOM 720 C C . VAL A 1 92 ? -8.337 -3.044 10.885 1.00 89.38 92 VAL A C 1
ATOM 722 O O . VAL A 1 92 ? -8.236 -4.234 10.596 1.00 89.38 92 VAL A O 1
ATOM 725 N N . TYR A 1 93 ? -7.312 -2.206 10.730 1.00 92.06 93 TYR A N 1
ATOM 726 C CA . TYR A 1 93 ? -6.123 -2.615 9.979 1.00 92.06 93 TYR A CA 1
ATOM 727 C C . TYR A 1 93 ? -5.265 -3.657 10.706 1.00 92.06 93 TYR A C 1
ATOM 729 O O . TYR A 1 93 ? -4.809 -4.616 10.079 1.00 92.06 93 TYR A O 1
ATOM 737 N N . LYS A 1 94 ? -5.045 -3.510 12.021 1.00 89.50 94 LYS A N 1
ATOM 738 C CA . LYS A 1 94 ? -4.280 -4.510 12.786 1.00 89.50 94 LYS A CA 1
ATOM 739 C C . LYS A 1 94 ? -5.051 -5.816 12.966 1.00 89.50 94 LYS A C 1
ATOM 741 O O . LYS A 1 94 ? -4.453 -6.873 12.798 1.00 89.50 94 LYS A O 1
ATOM 746 N N . THR A 1 95 ? -6.352 -5.770 13.265 1.00 90.56 95 THR A N 1
ATOM 747 C CA . THR A 1 95 ? -7.151 -6.996 13.476 1.00 90.56 95 THR A CA 1
ATOM 748 C C . THR A 1 95 ? -7.318 -7.816 12.198 1.00 90.56 95 THR A C 1
ATOM 750 O O . THR A 1 95 ? -7.328 -9.041 12.264 1.00 90.56 95 THR A O 1
ATOM 753 N N . LEU A 1 96 ? -7.377 -7.161 11.032 1.00 91.38 96 LEU A N 1
ATOM 754 C CA . LEU A 1 96 ? -7.373 -7.825 9.725 1.00 91.38 96 LEU A CA 1
ATOM 755 C C . LEU A 1 96 ? -6.006 -8.385 9.319 1.00 91.38 96 LEU A C 1
ATOM 757 O O . LEU A 1 96 ? -5.898 -9.009 8.265 1.00 91.38 96 LEU A O 1
ATOM 761 N N . GLY A 1 97 ? -4.953 -8.145 10.106 1.00 91.50 97 GLY A N 1
ATOM 762 C CA . GLY A 1 97 ? -3.605 -8.582 9.758 1.00 91.50 97 GLY A CA 1
ATOM 763 C C . GLY A 1 97 ? -3.071 -7.905 8.493 1.00 91.50 97 GLY A C 1
ATOM 764 O O . GLY A 1 97 ? -2.292 -8.513 7.756 1.00 91.50 97 GLY A O 1
ATOM 765 N N . LEU A 1 98 ? -3.466 -6.652 8.219 1.00 91.81 98 LEU A N 1
ATOM 766 C CA . LEU A 1 98 ? -2.942 -5.906 7.068 1.00 91.81 98 LEU A CA 1
ATOM 767 C C . LEU A 1 98 ? -1.414 -5.739 7.091 1.00 91.81 98 LEU A C 1
ATOM 769 O O . LEU A 1 98 ? -0.827 -5.819 6.015 1.00 91.81 98 LEU A O 1
ATOM 773 N N . PRO A 1 99 ? -0.739 -5.589 8.252 1.00 90.19 99 PRO A N 1
ATOM 774 C CA . PRO A 1 99 ? 0.724 -5.620 8.296 1.00 90.19 99 PRO A CA 1
ATOM 775 C C . PRO A 1 99 ? 1.325 -6.920 7.750 1.00 90.19 99 PRO A C 1
ATOM 777 O O . PRO A 1 99 ? 2.269 -6.870 6.970 1.00 90.19 99 PRO A O 1
ATOM 780 N N . ASN A 1 100 ? 0.739 -8.071 8.090 1.00 91.88 100 ASN A N 1
ATOM 781 C CA . ASN A 1 100 ? 1.208 -9.366 7.589 1.00 91.88 100 ASN A CA 1
ATOM 782 C C . ASN A 1 100 ? 0.931 -9.499 6.090 1.00 91.88 100 ASN A C 1
ATOM 784 O O . ASN A 1 100 ? 1.803 -9.899 5.333 1.00 91.88 100 ASN A O 1
ATOM 788 N N . THR A 1 101 ? -0.249 -9.058 5.646 1.00 92.81 101 THR A N 1
ATOM 789 C CA . THR A 1 101 ? -0.571 -9.020 4.212 1.00 92.81 101 THR A CA 1
ATOM 790 C C . THR A 1 101 ? 0.429 -8.187 3.429 1.00 92.81 101 THR A C 1
ATOM 792 O O . THR A 1 101 ? 0.821 -8.565 2.329 1.00 92.81 101 THR A O 1
ATOM 795 N N . TYR A 1 102 ? 0.784 -7.016 3.957 1.00 92.88 102 TYR A N 1
ATOM 796 C CA . TYR A 1 102 ? 1.757 -6.153 3.315 1.00 92.88 102 TYR A CA 1
ATOM 797 C C . TYR A 1 102 ? 3.119 -6.847 3.235 1.00 92.88 102 TYR A C 1
ATOM 799 O O . TYR A 1 102 ? 3.724 -6.809 2.173 1.00 92.88 102 TYR A O 1
ATOM 807 N N . ALA A 1 103 ? 3.563 -7.522 4.300 1.00 90.38 103 ALA A N 1
ATOM 808 C CA . ALA A 1 103 ? 4.821 -8.268 4.293 1.00 90.38 103 ALA A CA 1
ATOM 809 C C . ALA A 1 103 ? 4.837 -9.370 3.216 1.00 90.38 103 ALA A C 1
ATOM 811 O O . ALA A 1 103 ? 5.801 -9.472 2.457 1.00 90.38 103 ALA A O 1
ATOM 812 N N . ASP A 1 104 ? 3.747 -10.134 3.089 1.00 92.31 104 ASP A N 1
ATOM 813 C CA . ASP A 1 104 ? 3.607 -11.153 2.041 1.00 92.31 104 ASP A CA 1
ATOM 814 C C . ASP A 1 104 ? 3.651 -10.513 0.641 1.00 92.31 104 ASP A C 1
ATOM 816 O O . ASP A 1 104 ? 4.434 -10.916 -0.222 1.00 92.31 104 ASP A O 1
ATOM 820 N N . TYR A 1 105 ? 2.866 -9.449 0.431 1.00 93.38 105 TYR A N 1
ATOM 821 C CA . TYR A 1 105 ? 2.829 -8.705 -0.831 1.00 93.38 105 TYR A CA 1
ATOM 822 C C . TYR A 1 105 ? 4.184 -8.079 -1.188 1.00 93.38 105 TYR A C 1
ATOM 824 O O . TYR A 1 105 ? 4.573 -8.064 -2.360 1.00 93.38 105 TYR A O 1
ATOM 832 N N . GLU A 1 106 ? 4.906 -7.552 -0.200 1.00 91.44 106 GLU A N 1
ATOM 833 C CA . GLU A 1 106 ? 6.227 -6.954 -0.360 1.00 91.44 106 GLU A CA 1
ATOM 834 C C . GLU A 1 106 ? 7.239 -8.000 -0.806 1.00 91.44 106 GLU A C 1
ATOM 836 O O . GLU A 1 106 ? 7.942 -7.789 -1.796 1.00 91.44 106 GLU A O 1
ATOM 841 N N . GLN A 1 107 ? 7.256 -9.156 -0.145 1.00 89.81 107 GLN A N 1
ATOM 842 C CA . GLN A 1 107 ? 8.154 -10.248 -0.492 1.00 89.81 107 GLN A CA 1
ATOM 843 C C . GLN A 1 107 ? 7.872 -10.796 -1.899 1.00 89.81 107 GLN A C 1
ATOM 845 O O . GLN A 1 107 ? 8.803 -11.008 -2.684 1.00 89.81 107 GLN A O 1
ATOM 850 N N . GLU A 1 108 ? 6.600 -10.999 -2.248 1.00 91.44 108 GLU A N 1
ATOM 851 C CA . GLU A 1 108 ? 6.187 -11.445 -3.582 1.00 91.44 108 GLU A CA 1
ATOM 852 C C . GLU A 1 108 ? 6.561 -10.426 -4.665 1.00 91.44 108 GLU A C 1
ATOM 854 O O . GLU A 1 108 ? 7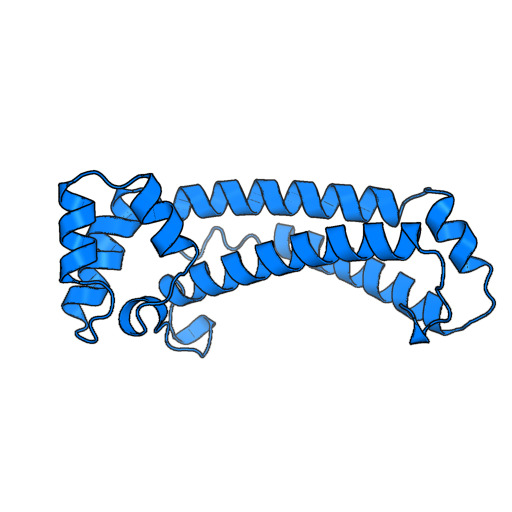.158 -10.779 -5.689 1.00 91.44 108 GLU A O 1
ATOM 859 N N . SER A 1 109 ? 6.259 -9.147 -4.426 1.00 89.25 109 SER A N 1
ATOM 860 C CA . SER A 1 109 ? 6.568 -8.053 -5.349 1.00 89.25 109 SER A CA 1
ATOM 861 C C . SER A 1 109 ? 8.073 -7.896 -5.541 1.00 89.25 109 SER A C 1
ATOM 863 O O . SER A 1 109 ? 8.531 -7.761 -6.678 1.00 89.25 109 SER A O 1
ATOM 865 N N . TYR A 1 110 ? 8.850 -7.982 -4.459 1.00 86.12 110 TYR A N 1
ATOM 866 C CA . TYR A 1 110 ? 10.308 -7.950 -4.495 1.00 86.12 110 TYR A CA 1
ATOM 867 C C . TYR A 1 110 ? 10.870 -9.092 -5.339 1.00 86.12 110 TYR A C 1
ATOM 869 O O . TYR A 1 110 ? 11.634 -8.847 -6.272 1.00 86.12 110 TYR A O 1
ATOM 877 N N . ASN A 1 111 ? 10.452 -10.331 -5.072 1.00 87.81 111 ASN A N 1
ATOM 878 C CA . ASN A 1 111 ? 10.918 -11.506 -5.809 1.00 87.81 111 ASN A CA 1
ATOM 879 C C . ASN A 1 111 ? 10.585 -11.408 -7.302 1.00 87.81 111 ASN A C 1
ATOM 881 O O . ASN A 1 111 ? 11.419 -11.717 -8.160 1.00 87.81 111 ASN A O 1
ATOM 885 N N . MET A 1 112 ? 9.386 -10.923 -7.622 1.00 88.12 112 MET A N 1
ATOM 886 C CA . MET A 1 112 ? 8.945 -10.697 -8.994 1.00 88.12 112 MET A CA 1
ATOM 887 C C . MET A 1 112 ? 9.785 -9.616 -9.689 1.00 88.12 112 MET A C 1
ATOM 889 O O . MET A 1 112 ? 10.301 -9.854 -10.784 1.00 88.12 112 MET A O 1
ATOM 893 N N . ILE A 1 113 ? 9.997 -8.463 -9.047 1.00 85.50 113 ILE A N 1
ATOM 894 C CA . ILE A 1 113 ? 10.818 -7.370 -9.589 1.00 85.50 113 ILE A CA 1
ATOM 895 C C . ILE A 1 113 ? 12.275 -7.818 -9.750 1.00 85.50 113 ILE A C 1
ATOM 897 O O . ILE A 1 113 ? 12.854 -7.603 -10.813 1.00 85.50 113 ILE A O 1
ATOM 901 N N . LYS A 1 114 ? 12.855 -8.494 -8.752 1.00 84.50 114 LYS A N 1
ATOM 902 C CA . LYS A 1 114 ? 14.216 -9.057 -8.791 1.00 84.50 114 LYS A CA 1
ATOM 903 C C . LYS A 1 114 ? 14.374 -10.020 -9.964 1.00 84.50 114 LYS A C 1
ATOM 905 O O . LYS A 1 114 ? 15.314 -9.880 -10.741 1.00 84.50 114 LYS A O 1
ATOM 910 N N . THR A 1 115 ? 13.422 -10.933 -10.154 1.00 85.69 115 THR A N 1
ATOM 911 C CA . THR A 1 115 ? 13.425 -11.888 -11.275 1.00 85.69 115 THR A CA 1
ATOM 912 C C . THR A 1 115 ? 13.374 -11.178 -12.622 1.00 85.69 115 THR A C 1
ATOM 914 O O . THR A 1 115 ? 14.154 -11.493 -13.518 1.00 85.69 115 THR A O 1
ATOM 917 N N . ILE A 1 116 ? 12.496 -10.184 -12.767 1.00 83.06 116 ILE A N 1
ATOM 918 C CA . ILE A 1 116 ? 12.394 -9.385 -13.990 1.00 83.06 116 ILE A CA 1
ATOM 919 C C . ILE A 1 116 ? 13.709 -8.648 -14.251 1.00 83.06 116 ILE A C 1
ATOM 921 O O . ILE A 1 116 ? 14.264 -8.749 -15.340 1.00 83.06 116 ILE A O 1
ATOM 925 N N . VAL A 1 117 ? 14.246 -7.935 -13.263 1.00 79.31 117 VAL A N 1
ATOM 926 C CA . VAL A 1 117 ? 15.510 -7.204 -13.401 1.00 79.31 117 VAL A CA 1
ATOM 927 C C . VAL A 1 117 ? 16.628 -8.170 -13.811 1.00 79.31 117 VAL A C 1
ATOM 929 O O . VAL A 1 117 ? 17.298 -7.937 -14.813 1.00 79.31 117 VAL A O 1
ATOM 932 N N . LEU A 1 118 ? 16.785 -9.307 -13.136 1.00 79.94 118 LEU A N 1
ATOM 933 C CA . LEU A 1 118 ? 17.800 -10.302 -13.497 1.00 79.94 118 LEU A CA 1
ATOM 934 C C . LEU A 1 118 ? 17.593 -10.881 -14.903 1.00 79.94 118 LEU A C 1
ATOM 936 O O . LEU A 1 118 ? 18.563 -11.068 -15.633 1.00 79.94 118 LEU A O 1
ATOM 940 N N . TYR A 1 119 ? 16.351 -11.117 -15.323 1.00 78.69 119 TYR A N 1
ATOM 941 C CA . TYR A 1 119 ? 16.047 -11.602 -16.668 1.00 78.69 119 TYR A CA 1
ATOM 942 C C . TYR A 1 119 ? 16.389 -10.579 -17.759 1.00 78.69 119 TYR A C 1
ATOM 944 O O . TYR A 1 119 ? 16.879 -10.950 -18.825 1.00 78.69 119 TYR A O 1
ATOM 952 N N . TRP A 1 120 ? 16.140 -9.293 -17.512 1.00 69.62 120 TRP A N 1
ATOM 953 C CA . TRP A 1 120 ? 16.370 -8.224 -18.488 1.00 69.62 120 TRP A CA 1
ATOM 954 C C . TRP A 1 120 ? 17.825 -7.745 -18.524 1.00 69.62 120 TRP A C 1
ATOM 956 O O . TRP A 1 120 ? 18.329 -7.408 -19.595 1.00 69.62 120 TRP A O 1
ATOM 966 N N . PHE A 1 121 ? 18.507 -7.742 -17.378 1.00 66.44 121 PHE A N 1
ATOM 967 C CA . PHE A 1 121 ? 19.885 -7.260 -17.235 1.00 66.44 121 PHE A CA 1
ATOM 968 C C . PHE A 1 121 ? 20.938 -8.383 -17.168 1.00 66.44 121 PHE A C 1
ATOM 970 O O . PHE A 1 121 ? 22.134 -8.091 -17.169 1.00 66.44 121 PHE A O 1
ATOM 977 N N . GLY A 1 122 ? 20.514 -9.651 -17.136 1.00 62.81 122 GLY A N 1
ATOM 978 C CA . GLY A 1 122 ? 21.371 -10.838 -17.223 1.00 62.81 122 GLY A CA 1
ATOM 979 C C . GLY A 1 122 ? 21.881 -11.123 -18.648 1.00 62.81 122 GLY A C 1
ATOM 980 O O . GLY A 1 122 ? 21.921 -10.217 -19.484 1.00 62.81 122 GLY A O 1
ATOM 981 N N . PRO A 1 123 ? 22.268 -12.371 -18.986 1.00 56.81 123 PRO A N 1
ATOM 982 C CA . PRO A 1 123 ? 22.800 -12.746 -20.305 1.00 56.81 123 PRO A CA 1
ATOM 983 C C . PRO A 1 123 ? 21.724 -12.776 -21.410 1.00 56.81 123 PRO A C 1
ATOM 985 O O . PRO A 1 123 ? 21.783 -13.581 -22.337 1.00 56.81 123 PRO A O 1
ATOM 988 N N . ASN A 1 124 ? 20.719 -11.907 -21.322 1.00 51.44 124 ASN A N 1
ATOM 989 C CA . ASN A 1 124 ? 19.646 -11.821 -22.290 1.00 51.44 124 ASN A CA 1
ATOM 990 C C . ASN A 1 124 ? 20.121 -11.038 -23.533 1.00 51.44 124 ASN A C 1
ATOM 992 O O . ASN A 1 124 ? 20.524 -9.871 -23.423 1.00 51.44 124 ASN A O 1
ATOM 996 N N . PRO A 1 125 ? 20.090 -11.646 -24.734 1.00 51.03 125 PRO A N 1
ATOM 997 C CA . PRO A 1 125 ? 20.609 -11.034 -25.957 1.00 51.03 125 PRO A CA 1
ATOM 998 C C . PRO A 1 125 ? 19.884 -9.737 -26.366 1.00 51.03 125 PRO A C 1
ATOM 1000 O O . PRO A 1 125 ? 20.450 -8.939 -27.117 1.00 51.03 125 PRO A O 1
ATOM 1003 N N . PHE A 1 126 ? 18.678 -9.471 -25.847 1.00 50.91 126 PHE A N 1
ATOM 1004 C CA . PHE A 1 126 ? 17.897 -8.270 -26.168 1.00 50.91 126 PHE A CA 1
ATOM 1005 C C . PHE A 1 126 ? 18.527 -6.962 -25.656 1.00 50.91 126 PHE A C 1
ATOM 1007 O O . PHE A 1 126 ? 18.565 -5.980 -26.398 1.00 50.91 126 PHE A O 1
ATOM 1014 N N . PHE A 1 127 ? 19.105 -6.936 -24.448 1.00 49.72 127 PHE A N 1
ATOM 1015 C CA . PHE A 1 127 ? 19.814 -5.746 -23.945 1.00 49.72 127 PHE A CA 1
ATOM 1016 C C . PHE A 1 127 ? 21.252 -5.658 -24.477 1.00 49.72 127 PHE A C 1
ATOM 1018 O O . PHE A 1 127 ? 21.768 -4.560 -24.689 1.00 49.72 127 PHE A O 1
ATOM 1025 N N . ASN A 1 128 ? 21.899 -6.787 -24.785 1.00 47.03 128 ASN A N 1
ATOM 1026 C CA . ASN A 1 128 ? 23.223 -6.771 -25.421 1.00 47.03 128 ASN A CA 1
ATOM 1027 C C . ASN A 1 128 ? 23.195 -6.149 -26.832 1.00 47.03 128 ASN A C 1
ATOM 1029 O O . ASN A 1 128 ? 24.176 -5.520 -27.223 1.00 47.03 128 ASN A O 1
ATOM 1033 N N . LYS A 1 129 ? 22.061 -6.203 -27.550 1.00 47.44 129 LYS A N 1
ATOM 1034 C CA . LYS A 1 129 ? 21.858 -5.433 -28.795 1.00 47.44 129 LYS A CA 1
ATOM 1035 C C . LYS A 1 129 ? 21.967 -3.919 -28.584 1.00 47.44 129 LYS A C 1
ATOM 1037 O O . LYS A 1 129 ? 22.484 -3.218 -29.446 1.00 47.44 129 LYS A O 1
ATOM 1042 N N . THR A 1 130 ? 21.534 -3.421 -27.427 1.00 45.97 130 THR A N 1
ATOM 1043 C CA . THR A 1 130 ? 21.577 -1.987 -27.097 1.00 45.97 130 THR A CA 1
ATOM 1044 C C . THR A 1 130 ? 22.938 -1.512 -26.574 1.00 45.97 130 THR A C 1
ATOM 1046 O O . THR A 1 130 ? 23.280 -0.345 -26.744 1.00 45.97 130 THR A O 1
ATOM 1049 N N . LYS A 1 131 ? 23.771 -2.420 -26.037 1.00 47.22 131 LYS A N 1
ATOM 1050 C CA . LYS A 1 131 ? 25.173 -2.130 -25.673 1.00 47.22 131 LYS A CA 1
ATOM 1051 C C . LYS A 1 131 ? 26.069 -1.847 -26.884 1.00 47.22 131 LYS A C 1
ATOM 1053 O O . LYS A 1 131 ? 27.120 -1.241 -26.714 1.00 47.22 131 LYS A O 1
ATOM 1058 N N . ASN A 1 132 ? 25.660 -2.274 -28.082 1.00 43.22 132 ASN A N 1
ATOM 1059 C CA . ASN A 1 132 ? 26.410 -2.065 -29.323 1.00 43.22 132 ASN A CA 1
ATOM 1060 C C . ASN A 1 132 ? 26.090 -0.717 -30.005 1.00 43.22 132 ASN A C 1
ATOM 1062 O O . ASN A 1 132 ? 26.678 -0.377 -31.029 1.00 43.22 132 ASN A O 1
ATOM 1066 N N . CYS A 1 133 ? 25.165 0.076 -29.450 1.00 45.03 133 CYS A N 1
ATOM 1067 C CA . CYS A 1 133 ? 25.005 1.473 -29.835 1.00 45.03 133 CYS A CA 1
ATOM 1068 C C . CYS A 1 133 ? 26.046 2.306 -29.072 1.00 45.03 133 CYS A C 1
ATOM 1070 O O . CYS A 1 133 ? 25.935 2.452 -27.857 1.00 45.03 133 CYS A O 1
ATOM 1072 N N . ASN A 1 134 ? 27.044 2.842 -29.785 1.00 43.88 134 ASN A N 1
ATOM 1073 C CA . ASN A 1 134 ? 28.155 3.675 -29.289 1.00 43.88 134 ASN A CA 1
ATOM 1074 C C . ASN A 1 134 ? 27.700 4.981 -28.609 1.00 43.88 134 ASN A C 1
ATOM 1076 O O . ASN A 1 134 ? 27.971 6.075 -29.099 1.00 43.88 134 ASN A O 1
ATOM 1080 N N . ASN A 1 135 ? 26.994 4.900 -27.483 1.00 46.44 135 ASN A N 1
ATOM 1081 C CA . ASN A 1 135 ? 26.519 6.076 -26.776 1.00 46.44 135 ASN A CA 1
ATOM 1082 C C . ASN A 1 135 ? 26.802 5.949 -25.278 1.00 46.44 135 ASN A C 1
ATOM 1084 O O . ASN A 1 135 ? 26.297 5.048 -24.604 1.00 46.44 135 ASN A O 1
ATOM 1088 N N . ASN A 1 136 ? 27.591 6.888 -24.747 1.00 47.84 136 ASN A N 1
ATOM 1089 C CA . ASN A 1 136 ? 28.043 6.940 -23.349 1.00 47.84 136 ASN A CA 1
ATOM 1090 C C . ASN A 1 136 ? 26.891 6.888 -22.320 1.00 47.84 136 ASN A C 1
ATOM 1092 O O . ASN A 1 136 ? 27.107 6.517 -21.169 1.00 47.84 136 ASN A O 1
ATOM 1096 N N . ASN A 1 137 ? 25.655 7.160 -22.7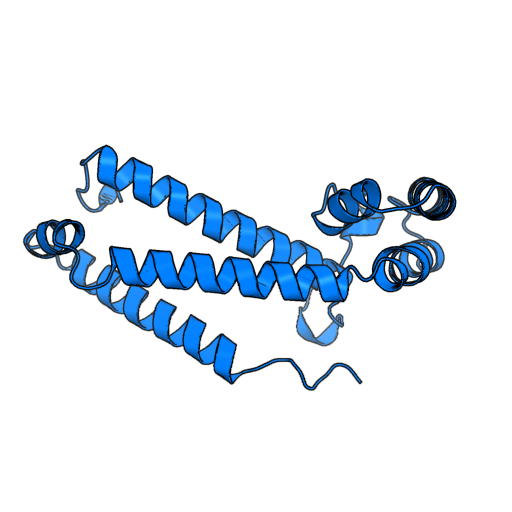45 1.00 42.62 137 ASN A N 1
ATOM 1097 C CA . ASN A 1 137 ? 24.441 7.060 -21.933 1.00 42.62 137 ASN A CA 1
ATOM 1098 C C . ASN A 1 137 ? 24.062 5.619 -21.536 1.00 42.62 137 ASN A C 1
ATOM 1100 O O . ASN A 1 137 ? 23.422 5.425 -20.505 1.00 42.62 137 ASN A O 1
ATOM 1104 N N . PHE A 1 138 ? 24.467 4.592 -22.295 1.00 38.53 138 PHE A N 1
ATOM 1105 C CA . PHE A 1 138 ? 24.168 3.194 -21.944 1.00 38.53 138 PHE A CA 1
ATOM 1106 C C . PHE A 1 138 ? 25.037 2.661 -20.798 1.00 38.53 138 PHE A C 1
ATOM 1108 O O . PHE A 1 138 ? 24.552 1.875 -19.983 1.00 38.53 138 PHE A O 1
ATOM 1115 N N . LYS A 1 139 ? 26.281 3.152 -20.675 1.00 37.72 139 LYS A N 1
ATOM 1116 C CA . LYS A 1 139 ? 27.144 2.892 -19.507 1.00 37.72 139 LYS A CA 1
ATOM 1117 C C . LYS A 1 139 ? 26.531 3.432 -18.211 1.00 37.72 139 LYS A C 1
ATOM 1119 O O . LYS A 1 139 ? 26.707 2.831 -17.153 1.00 37.72 139 LYS A O 1
ATOM 1124 N N . ILE A 1 140 ? 25.787 4.538 -18.296 1.00 41.47 140 ILE A N 1
ATOM 1125 C CA . ILE A 1 140 ? 25.063 5.106 -17.154 1.00 41.47 140 ILE A CA 1
ATOM 1126 C C . ILE A 1 140 ? 23.947 4.149 -16.736 1.00 41.47 140 ILE A C 1
ATOM 1128 O O . ILE A 1 140 ? 23.915 3.758 -15.578 1.00 41.47 140 ILE A O 1
ATOM 1132 N N . PHE A 1 141 ? 23.115 3.673 -17.671 1.00 34.84 141 PHE A N 1
ATOM 1133 C CA . PHE A 1 141 ? 22.053 2.708 -17.360 1.00 34.84 141 PHE A CA 1
ATOM 1134 C C . PHE A 1 141 ? 22.583 1.402 -16.762 1.00 34.84 141 PHE A C 1
ATOM 1136 O O . PHE A 1 141 ? 22.007 0.939 -15.783 1.00 34.84 141 PHE A O 1
ATOM 1143 N N . SER A 1 142 ? 23.689 0.842 -17.276 1.00 41.47 142 SER A N 1
ATOM 1144 C CA . SER A 1 142 ? 24.290 -0.372 -16.703 1.00 41.47 142 SER A CA 1
ATOM 1145 C C . SER A 1 142 ? 24.797 -0.160 -15.272 1.00 41.47 142 SER A C 1
ATOM 1147 O O . SER A 1 142 ? 24.588 -1.019 -14.412 1.00 41.47 142 SER A O 1
ATOM 1149 N N . ASN A 1 143 ? 25.405 0.999 -14.992 1.00 36.41 143 ASN A N 1
ATOM 1150 C CA . ASN A 1 143 ? 25.830 1.371 -13.641 1.00 36.41 143 ASN A CA 1
ATOM 1151 C C . ASN A 1 143 ? 24.631 1.640 -12.722 1.00 36.41 143 ASN A C 1
ATOM 1153 O O . ASN A 1 143 ? 24.642 1.211 -11.572 1.00 36.41 143 ASN A O 1
ATOM 1157 N N . THR A 1 144 ? 23.568 2.280 -13.215 1.00 43.53 144 THR A N 1
ATOM 1158 C CA . THR A 1 144 ? 22.326 2.495 -12.461 1.00 43.53 144 THR A CA 1
ATOM 1159 C C . THR A 1 144 ? 21.634 1.173 -12.137 1.00 43.53 144 THR A C 1
ATOM 1161 O O . THR A 1 144 ? 21.186 1.004 -11.011 1.00 43.53 144 THR A O 1
ATOM 1164 N N . SER A 1 145 ? 21.598 0.203 -13.056 1.00 42.12 145 SER A N 1
ATOM 1165 C CA . SER A 1 145 ? 21.032 -1.129 -12.796 1.00 42.12 145 SER A CA 1
ATOM 1166 C C . SER A 1 145 ? 21.878 -1.959 -11.828 1.00 42.12 145 SER A C 1
ATOM 1168 O O . SER A 1 145 ? 21.318 -2.647 -10.978 1.00 42.12 145 SER A O 1
ATOM 1170 N N . HIS A 1 146 ? 23.212 -1.860 -11.891 1.00 43.72 146 HIS A N 1
ATOM 1171 C CA . HIS A 1 146 ? 24.093 -2.488 -10.903 1.00 43.72 146 HIS A CA 1
ATOM 1172 C C . HIS A 1 146 ? 23.881 -1.868 -9.514 1.00 43.72 146 HIS A C 1
ATOM 1174 O O . HIS A 1 146 ? 23.699 -2.588 -8.538 1.00 43.72 146 HIS A O 1
ATOM 1180 N N . ASN A 1 147 ? 23.772 -0.539 -9.441 1.00 42.06 147 ASN A N 1
ATOM 1181 C CA . ASN A 1 147 ? 23.449 0.177 -8.208 1.00 42.06 147 ASN A CA 1
ATOM 1182 C C . ASN A 1 147 ? 22.035 -0.129 -7.693 1.00 42.06 147 ASN A C 1
ATOM 1184 O O . ASN A 1 147 ? 21.856 -0.213 -6.486 1.00 42.06 147 ASN A O 1
ATOM 1188 N N . PHE A 1 148 ? 21.048 -0.341 -8.569 1.00 46.31 148 PHE A N 1
ATOM 1189 C CA . PHE A 1 148 ? 19.687 -0.730 -8.185 1.00 46.31 148 PHE A CA 1
ATOM 1190 C C . PHE A 1 148 ? 19.647 -2.163 -7.651 1.00 46.31 148 PHE A C 1
ATOM 1192 O O . PHE A 1 148 ? 19.041 -2.410 -6.618 1.00 46.31 148 PHE A O 1
ATOM 1199 N N . SER A 1 149 ? 20.359 -3.097 -8.289 1.00 45.16 149 SER A N 1
ATOM 1200 C CA . SER A 1 149 ? 20.494 -4.468 -7.786 1.00 45.16 149 SER A CA 1
ATOM 1201 C C . SER A 1 149 ? 21.239 -4.510 -6.448 1.00 45.16 149 SER A C 1
ATOM 1203 O O . SER A 1 149 ? 20.838 -5.255 -5.562 1.00 45.16 149 SER A O 1
ATOM 1205 N N . ILE A 1 150 ? 22.277 -3.683 -6.269 1.00 52.22 150 ILE A N 1
ATOM 1206 C CA . ILE A 1 150 ? 22.971 -3.510 -4.984 1.00 52.22 150 ILE A CA 1
ATOM 1207 C C . ILE A 1 150 ? 22.060 -2.839 -3.949 1.00 52.22 150 ILE A C 1
ATOM 1209 O O . ILE A 1 150 ? 22.125 -3.194 -2.780 1.00 52.22 150 ILE A O 1
ATOM 1213 N N . ALA A 1 151 ? 21.223 -1.875 -4.338 1.00 47.56 151 ALA A N 1
ATOM 1214 C CA . ALA A 1 151 ? 20.280 -1.211 -3.439 1.00 47.56 151 ALA A CA 1
ATOM 1215 C C . ALA A 1 151 ? 19.160 -2.159 -2.985 1.00 47.56 151 ALA A C 1
ATOM 1217 O O . ALA A 1 151 ? 18.820 -2.159 -1.806 1.00 47.56 151 ALA A O 1
ATOM 1218 N N . LEU A 1 152 ? 18.652 -3.006 -3.884 1.00 47.78 152 LEU A N 1
ATOM 1219 C CA . LEU A 1 152 ? 17.706 -4.076 -3.566 1.00 47.78 152 LEU A CA 1
ATOM 1220 C C . LEU A 1 152 ? 18.340 -5.100 -2.610 1.00 47.78 152 LEU A C 1
ATOM 1222 O O . LEU A 1 152 ? 17.779 -5.359 -1.550 1.00 47.78 152 LEU A O 1
ATOM 1226 N N . ASP A 1 153 ? 19.555 -5.572 -2.904 1.00 48.66 153 ASP A N 1
ATOM 1227 C CA . ASP A 1 153 ? 20.300 -6.516 -2.052 1.00 48.66 153 ASP A CA 1
ATOM 1228 C C . ASP A 1 153 ? 20.690 -5.905 -0.686 1.00 48.66 153 ASP A C 1
ATOM 1230 O O . ASP A 1 153 ? 20.680 -6.575 0.347 1.00 48.66 153 ASP A O 1
ATOM 1234 N N . LYS A 1 154 ? 20.983 -4.597 -0.642 1.00 45.91 154 LYS A N 1
ATOM 1235 C CA . LYS A 1 154 ? 21.180 -3.842 0.607 1.00 45.91 154 LYS A CA 1
ATOM 1236 C C . LYS A 1 154 ? 19.877 -3.629 1.376 1.00 45.91 154 LYS A C 1
ATOM 1238 O O . LYS A 1 154 ? 19.934 -3.609 2.599 1.00 45.91 154 LYS A O 1
ATOM 1243 N N . SER A 1 155 ? 18.729 -3.483 0.710 1.00 45.47 155 SER A N 1
ATOM 1244 C CA . SER A 1 155 ? 17.424 -3.426 1.387 1.00 45.47 155 SER A CA 1
ATOM 1245 C C . SER A 1 155 ? 17.081 -4.763 2.056 1.00 45.47 155 SER A C 1
ATOM 1247 O O . SER A 1 155 ? 16.597 -4.766 3.182 1.00 45.47 155 SER A O 1
ATOM 1249 N N . GLU A 1 156 ? 17.468 -5.881 1.427 1.00 42.88 156 GLU A N 1
ATOM 1250 C CA . GLU A 1 156 ? 17.358 -7.248 1.958 1.00 42.88 156 GLU A CA 1
ATOM 1251 C C . GLU A 1 156 ? 18.264 -7.435 3.199 1.00 42.88 156 GLU A C 1
ATOM 1253 O O . GLU A 1 156 ? 17.833 -7.960 4.225 1.00 42.88 156 GLU A O 1
ATOM 1258 N N . LYS A 1 157 ? 19.506 -6.921 3.160 1.00 42.53 157 LYS A N 1
ATOM 1259 C CA . LYS A 1 157 ? 20.466 -6.961 4.289 1.00 42.53 157 LYS A CA 1
ATOM 1260 C C . LYS A 1 157 ? 20.155 -5.985 5.426 1.00 42.53 157 LYS A C 1
ATOM 1262 O O . LYS A 1 157 ? 20.500 -6.267 6.569 1.00 42.53 157 LYS A O 1
ATOM 1267 N N . ASN A 1 158 ? 19.509 -4.862 5.127 1.00 42.00 158 ASN A N 1
ATOM 1268 C CA . ASN A 1 158 ? 19.056 -3.889 6.123 1.00 42.00 158 ASN A CA 1
ATOM 1269 C C . ASN A 1 158 ? 17.728 -4.273 6.774 1.00 42.00 158 ASN A C 1
ATOM 1271 O O . ASN A 1 158 ? 17.196 -3.438 7.497 1.00 42.00 158 ASN A O 1
ATOM 1275 N N . ASN A 1 159 ? 17.217 -5.484 6.503 1.00 38.59 159 ASN A N 1
ATOM 1276 C CA . ASN A 1 159 ? 16.197 -6.214 7.251 1.00 38.59 159 ASN A CA 1
ATOM 1277 C C . ASN A 1 159 ? 15.609 -5.379 8.405 1.00 38.59 159 ASN A C 1
ATOM 1279 O O . ASN A 1 159 ? 16.044 -5.479 9.553 1.00 38.59 159 ASN A O 1
ATOM 1283 N N . TRP A 1 160 ? 14.634 -4.516 8.094 1.00 39.94 160 TRP A N 1
ATOM 1284 C CA . TRP A 1 160 ? 13.936 -3.657 9.063 1.00 39.94 160 TRP A CA 1
ATOM 1285 C C . TRP A 1 160 ? 13.040 -4.478 10.014 1.00 39.94 160 TRP A C 1
ATOM 1287 O O . TRP A 1 160 ? 12.130 -3.955 10.652 1.00 39.94 160 TRP A O 1
ATOM 1297 N N . SER A 1 161 ? 13.302 -5.778 10.140 1.00 36.56 161 SER A N 1
ATOM 1298 C CA . SER A 1 161 ? 12.565 -6.742 10.946 1.00 36.56 161 SER A CA 1
ATOM 1299 C C . SER A 1 161 ? 12.942 -6.733 12.432 1.00 36.56 161 SER A C 1
ATOM 1301 O O . SER A 1 161 ? 12.562 -7.651 13.147 1.00 36.56 161 SER A O 1
ATOM 1303 N N . PHE A 1 162 ? 13.610 -5.692 12.951 1.00 34.16 162 PHE A N 1
ATOM 1304 C CA . PHE A 1 162 ? 13.946 -5.614 14.385 1.00 34.16 162 PHE A CA 1
ATOM 1305 C C . PHE A 1 162 ? 13.792 -4.236 15.058 1.00 34.16 162 PHE A C 1
ATOM 1307 O O . PHE A 1 162 ? 14.440 -3.966 16.066 1.00 34.16 162 PHE A O 1
ATOM 1314 N N . GLN A 1 163 ? 12.886 -3.370 14.584 1.00 27.86 163 GLN A N 1
ATOM 1315 C CA . GLN A 1 163 ? 12.540 -2.133 15.320 1.00 27.86 163 GLN A CA 1
ATOM 1316 C C . GLN A 1 163 ? 11.034 -1.912 15.556 1.00 27.86 163 GLN A C 1
ATOM 1318 O O . GLN A 1 163 ? 10.583 -0.777 15.734 1.00 27.86 163 GLN A O 1
ATOM 1323 N N . MET A 1 164 ? 10.257 -2.997 15.580 1.00 31.12 164 MET A N 1
ATOM 1324 C CA . MET A 1 164 ? 8.829 -3.000 15.934 1.00 31.12 164 MET A CA 1
ATOM 1325 C C . MET A 1 164 ? 8.537 -3.990 17.076 1.00 31.12 164 MET A C 1
ATOM 1327 O O . MET A 1 164 ? 7.684 -4.866 16.952 1.00 31.12 164 MET A O 1
ATOM 1331 N N . ILE A 1 165 ? 9.254 -3.819 18.191 1.00 35.38 165 ILE A N 1
ATOM 1332 C CA . ILE A 1 165 ? 8.739 -4.061 19.548 1.00 35.38 165 ILE A CA 1
ATOM 1333 C C . ILE A 1 165 ? 8.778 -2.709 20.264 1.00 35.38 165 ILE A C 1
ATOM 1335 O O . ILE A 1 165 ? 9.779 -1.979 20.063 1.00 35.38 165 ILE A O 1
#

Foldseek 3Di:
DVVLVDDPPVVVVLVVVLVVLVVVLVQLVCLVCLLPPDCVPPVDNNCCQLCLHPHPLVVVQVVQPDPVLVVLSVVQGNHPDVVSSVCNVPVGRVVSVVVVVNVVVNVVSLVVSLVSLCCVLPPPVVVVVVVPPPDPVVVVVNVVSVVVNVVSVVVVVPPPVPPDD

pLDDT: mean 74.42, std 20.5, range [27.86, 94.81]